Protein AF-A0A2V8D3F9-F1 (afdb_monomer)

Foldseek 3Di:
DDDDDDDDDDDDDPDLAQAEDEAEQCVDPVNVVVQQVQLPDPRYDYPAYEYQDDQVVDWDFDPVCVVRDTDTYGYD

Nearest PDB structures (foldseek):
  3dr3-assembly1_A  TM=8.823E-01  e=1.694E-03  Shigella flexneri
  2g17-assembly1_A  TM=8.805E-01  e=1.941E-03  Salmonella enterica subsp. enterica serovar Typhimurium str. LT2
  1arz-assembly1_C  TM=7.484E-01  e=3.147E-02  Escherichia coli K-12
  3ijp-assembly1_B  TM=7.086E-01  e=1.842E-01  Bartonella henselae
  6mtg-assembly1_B  TM=4.014E-01  e=4.455E-01  Escherichia coli K-12

Structure (m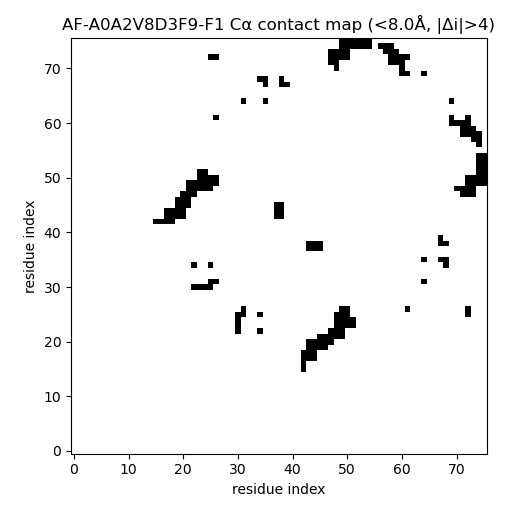mCIF, N/CA/C/O backbone):
data_AF-A0A2V8D3F9-F1
#
_entry.id   AF-A0A2V8D3F9-F1
#
loop_
_atom_site.group_PDB
_atom_site.id
_atom_site.type_symbol
_atom_site.label_atom_id
_atom_site.label_alt_id
_atom_site.label_comp_id
_atom_site.label_asym_id
_atom_site.label_entity_id
_atom_site.label_seq_id
_atom_site.pdbx_PDB_ins_code
_atom_site.Cartn_x
_atom_site.Cartn_y
_atom_site.Cartn_z
_atom_site.occupancy
_atom_site.B_iso_or_equiv
_atom_site.auth_seq_id
_atom_site.auth_comp_id
_atom_site.auth_asym_id
_atom_site.auth_atom_id
_atom_site.pdbx_PDB_model_num
ATOM 1 N N . MET A 1 1 ? -41.727 35.721 35.815 1.00 51.69 1 MET A N 1
ATOM 2 C CA . MET A 1 1 ? -41.657 34.256 35.637 1.00 51.69 1 MET A CA 1
ATOM 3 C C . MET A 1 1 ? -41.353 33.963 34.164 1.00 51.69 1 MET A C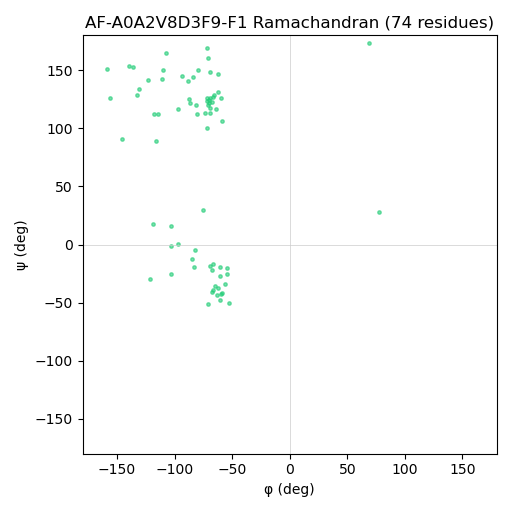 1
ATOM 5 O O . MET A 1 1 ? -42.284 33.861 33.383 1.00 51.69 1 MET A O 1
ATOM 9 N N . HIS A 1 2 ? -40.090 33.931 33.735 1.00 45.94 2 HIS A N 1
ATOM 10 C CA . HIS A 1 2 ? -39.731 33.481 32.379 1.00 45.94 2 HIS A CA 1
ATOM 11 C C . HIS A 1 2 ? -38.378 32.767 32.440 1.00 45.94 2 HIS A C 1
ATOM 13 O O . HIS A 1 2 ? -37.320 33.382 32.378 1.00 45.94 2 HIS A O 1
ATOM 19 N N . THR A 1 3 ? -38.437 31.451 32.641 1.00 64.12 3 THR A N 1
ATOM 20 C CA . THR A 1 3 ? -37.284 30.555 32.532 1.00 64.12 3 THR A CA 1
ATOM 21 C C . THR A 1 3 ? -37.068 30.262 31.054 1.00 64.12 3 THR A C 1
ATOM 23 O O . THR A 1 3 ? -37.893 29.597 30.431 1.00 64.12 3 THR A O 1
ATOM 26 N N . ALA A 1 4 ? -35.970 30.753 30.485 1.00 57.31 4 ALA A N 1
ATOM 27 C CA . ALA A 1 4 ? -35.499 30.297 29.184 1.00 57.31 4 ALA A CA 1
ATOM 28 C C . ALA A 1 4 ? -34.715 28.989 29.381 1.00 57.31 4 ALA A C 1
ATOM 30 O O . ALA A 1 4 ? -33.730 28.949 30.120 1.00 57.31 4 ALA A O 1
ATOM 31 N N . ALA A 1 5 ? -35.176 27.905 28.755 1.00 66.12 5 ALA A N 1
ATOM 32 C CA . ALA A 1 5 ? -34.507 26.610 28.792 1.00 66.12 5 ALA A CA 1
ATOM 33 C C . ALA A 1 5 ? -33.186 26.663 28.001 1.00 66.12 5 ALA A C 1
ATOM 35 O O . ALA A 1 5 ? -33.162 27.051 26.834 1.00 66.12 5 ALA A O 1
ATOM 36 N N . ARG A 1 6 ? -32.082 26.269 28.646 1.00 65.38 6 ARG A N 1
ATOM 37 C CA . ARG A 1 6 ? -30.745 26.178 28.042 1.00 65.38 6 ARG A CA 1
ATOM 38 C C . ARG A 1 6 ? -30.708 24.983 27.078 1.00 65.38 6 ARG A C 1
ATOM 40 O O . ARG A 1 6 ? -30.977 23.873 27.539 1.00 65.38 6 ARG A O 1
ATOM 47 N N . PRO A 1 7 ? -30.372 25.152 25.786 1.00 64.75 7 PRO A N 1
ATOM 48 C CA . PRO A 1 7 ? -30.275 24.014 24.880 1.00 64.75 7 PRO A CA 1
ATOM 49 C C . PRO A 1 7 ? -29.166 23.071 25.364 1.00 64.75 7 PRO A C 1
ATOM 51 O O . PRO A 1 7 ? -28.069 23.507 25.717 1.00 64.75 7 PRO A O 1
ATOM 54 N N . ALA A 1 8 ? -29.480 21.778 25.438 1.00 66.06 8 ALA A N 1
ATOM 55 C CA . ALA A 1 8 ? -28.528 20.746 25.817 1.00 66.06 8 ALA A CA 1
ATOM 56 C C . ALA A 1 8 ? -27.458 20.614 24.725 1.00 66.06 8 ALA A C 1
ATOM 58 O O . ALA A 1 8 ? -27.773 20.362 23.564 1.00 66.06 8 ALA A O 1
ATOM 59 N N . SER A 1 9 ? -26.192 20.794 25.099 1.00 65.06 9 SER A N 1
ATOM 60 C CA . SER A 1 9 ? -25.051 20.609 24.206 1.00 65.06 9 SER A CA 1
ATOM 61 C C . SER A 1 9 ? -24.955 19.144 23.777 1.00 65.06 9 SER A C 1
ATOM 63 O O . SER A 1 9 ? -24.728 18.264 24.608 1.00 65.06 9 SER A O 1
ATOM 65 N N . SER A 1 10 ? -25.108 18.871 22.484 1.00 74.75 10 SER A N 1
ATOM 66 C CA . SER A 1 10 ? -24.852 17.551 21.912 1.00 74.75 10 SER A CA 1
ATOM 67 C C . SER A 1 10 ? -23.344 17.306 21.853 1.00 74.75 10 SER A C 1
ATOM 69 O O . SER A 1 10 ? -22.634 17.970 21.096 1.00 74.75 10 SER A O 1
ATOM 71 N N . VAL A 1 11 ? -22.844 16.355 22.640 1.00 69.75 11 VAL A N 1
ATOM 72 C CA . VAL A 1 11 ? -21.473 15.854 22.484 1.00 69.75 11 VAL A CA 1
ATOM 73 C C . VAL A 1 11 ? -21.408 15.066 21.178 1.00 69.75 11 VAL A C 1
ATOM 75 O O . VAL A 1 11 ? -22.036 14.018 21.046 1.00 69.75 11 VAL A O 1
ATOM 78 N N . SER A 1 12 ? -20.655 15.578 20.203 1.00 70.94 12 SER A N 1
ATOM 79 C CA . SER A 1 12 ? -20.300 14.817 19.007 1.00 70.94 12 SER A CA 1
ATOM 80 C C . SER A 1 12 ? -19.332 13.715 19.417 1.00 70.94 12 SER A C 1
ATOM 82 O O . SER A 1 12 ? -18.239 13.998 19.907 1.00 70.94 12 SER A O 1
ATOM 84 N N . ALA A 1 13 ? -19.726 12.459 19.229 1.00 68.12 13 ALA A N 1
ATOM 85 C CA . ALA A 1 13 ? -18.828 11.336 19.436 1.00 68.12 13 ALA A CA 1
ATOM 86 C C . ALA A 1 13 ? -17.620 11.470 18.492 1.00 68.12 13 ALA A C 1
ATOM 88 O O . ALA A 1 13 ? -17.786 11.613 17.279 1.00 68.12 13 ALA A O 1
ATOM 89 N N . VAL A 1 14 ? -16.404 11.425 19.041 1.00 67.81 14 VAL A N 1
ATOM 90 C CA . VAL A 1 14 ? -15.196 11.210 18.239 1.00 67.81 14 VAL A CA 1
ATOM 91 C C . VAL A 1 14 ? -15.229 9.756 17.792 1.00 67.81 14 VAL A C 1
ATOM 93 O O . VAL A 1 14 ? -14.921 8.842 18.553 1.00 67.81 14 VAL A O 1
ATOM 96 N N . VAL A 1 15 ? -15.643 9.538 16.549 1.00 67.12 15 VAL A N 1
ATOM 97 C CA . VAL A 1 15 ? -15.308 8.302 15.843 1.00 67.12 15 VAL A CA 1
ATOM 98 C C . VAL A 1 15 ? -13.791 8.350 15.644 1.00 67.12 15 VAL A C 1
ATOM 100 O O . VAL A 1 15 ? -13.309 9.376 15.155 1.00 67.12 15 VAL A O 1
ATOM 103 N N . PRO A 1 16 ? -13.009 7.329 16.038 1.00 67.06 16 PRO A N 1
ATOM 104 C CA . PRO A 1 16 ? -11.581 7.326 15.749 1.00 67.06 16 PRO A CA 1
ATOM 105 C C . PRO A 1 16 ? -11.407 7.403 14.230 1.00 67.06 16 PRO A C 1
ATOM 107 O O . PRO A 1 16 ? -11.720 6.459 13.505 1.00 67.06 16 PRO A O 1
ATOM 110 N N . ALA A 1 17 ? -10.989 8.570 13.742 1.00 73.06 17 ALA A N 1
ATOM 111 C CA . ALA A 1 17 ? -10.856 8.815 12.319 1.00 73.06 17 ALA A CA 1
ATOM 112 C C . ALA A 1 17 ? -9.676 7.996 11.793 1.00 73.06 17 ALA A C 1
ATOM 114 O O . ALA A 1 17 ? -8.547 8.138 12.263 1.00 73.06 17 ALA A O 1
ATOM 115 N N . THR A 1 18 ? -9.936 7.125 10.824 1.00 88.38 18 THR A N 1
ATOM 116 C CA . THR A 1 18 ? -8.885 6.374 10.140 1.00 88.38 18 THR A CA 1
ATOM 117 C C . THR A 1 18 ? -8.067 7.320 9.268 1.00 88.38 18 THR A C 1
ATOM 119 O O . THR A 1 18 ? -8.615 7.988 8.385 1.00 88.38 18 THR A O 1
ATOM 122 N N . THR A 1 19 ? -6.753 7.360 9.475 1.00 95.19 19 THR A N 1
ATOM 123 C CA . THR A 1 19 ? -5.849 8.173 8.657 1.00 95.19 19 THR A CA 1
ATOM 124 C C . THR A 1 19 ? -5.710 7.552 7.271 1.00 95.19 19 THR A C 1
ATOM 126 O O . THR A 1 19 ? -5.358 6.379 7.130 1.00 95.19 19 TH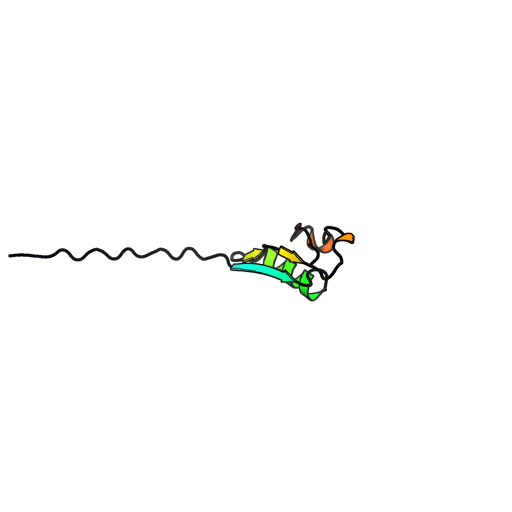R A O 1
ATOM 129 N N . ARG A 1 20 ? -5.970 8.347 6.230 1.00 96.12 20 ARG A N 1
ATOM 130 C CA . ARG A 1 20 ? -5.815 7.938 4.829 1.00 96.12 20 ARG A CA 1
ATOM 131 C C . ARG A 1 20 ? -4.385 8.207 4.378 1.00 96.12 20 ARG A C 1
ATOM 133 O O . ARG A 1 20 ? -3.912 9.332 4.514 1.00 96.12 20 ARG A O 1
ATOM 140 N N . VAL A 1 21 ? -3.705 7.188 3.858 1.00 97.50 21 VAL A N 1
ATOM 141 C CA . VAL A 1 21 ? -2.278 7.268 3.515 1.00 97.50 21 VAL A CA 1
ATOM 14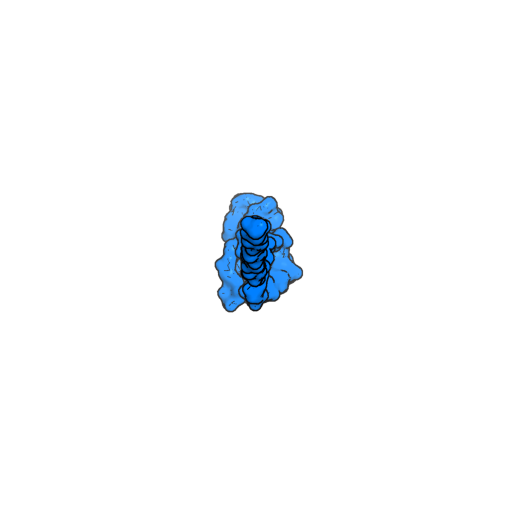2 C C . VAL A 1 21 ? -2.031 6.755 2.101 1.00 97.50 21 VAL A C 1
ATOM 144 O O . VAL A 1 21 ? -2.492 5.674 1.736 1.00 97.50 21 VAL A O 1
ATOM 147 N N . ALA A 1 22 ? -1.244 7.508 1.334 1.00 96.62 22 ALA A N 1
ATOM 148 C CA . ALA A 1 22 ? -0.664 7.075 0.069 1.00 96.62 22 ALA A CA 1
ATOM 149 C C . ALA A 1 22 ? 0.857 6.918 0.215 1.00 96.62 22 ALA A C 1
ATOM 151 O O . ALA A 1 22 ? 1.497 7.718 0.899 1.00 96.62 22 ALA A O 1
ATOM 152 N N . VAL A 1 23 ? 1.439 5.904 -0.431 1.00 96.56 23 VAL A N 1
ATOM 153 C CA . VAL A 1 23 ? 2.886 5.638 -0.391 1.00 96.56 23 VAL A CA 1
ATOM 154 C C . VAL A 1 23 ? 3.488 5.838 -1.777 1.00 96.56 23 VAL A C 1
ATOM 156 O O . VAL A 1 23 ? 3.236 5.042 -2.676 1.00 96.56 23 VAL A O 1
ATOM 159 N N . ALA A 1 24 ? 4.321 6.864 -1.945 1.00 95.56 24 ALA A N 1
ATOM 160 C CA . ALA A 1 24 ? 5.173 7.024 -3.123 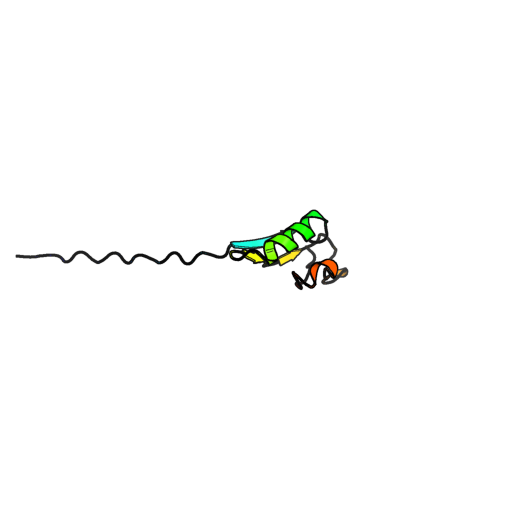1.00 95.56 24 ALA A CA 1
ATOM 161 C C . ALA A 1 24 ? 6.514 6.302 -2.913 1.00 95.56 24 ALA A C 1
ATOM 163 O O . ALA A 1 24 ? 7.066 6.309 -1.813 1.00 95.56 24 ALA A O 1
ATOM 164 N N . GLY A 1 25 ? 7.041 5.658 -3.956 1.00 95.00 25 GLY A N 1
ATOM 165 C CA . GLY A 1 25 ? 8.250 4.832 -3.846 1.00 95.00 25 GLY A CA 1
ATOM 166 C C . GLY A 1 25 ? 7.993 3.458 -3.215 1.00 95.00 25 GLY A C 1
ATOM 167 O O . GLY A 1 25 ? 8.888 2.868 -2.609 1.00 95.00 25 GLY A O 1
ATOM 168 N N . ALA A 1 26 ? 6.778 2.928 -3.371 1.00 96.12 26 ALA A N 1
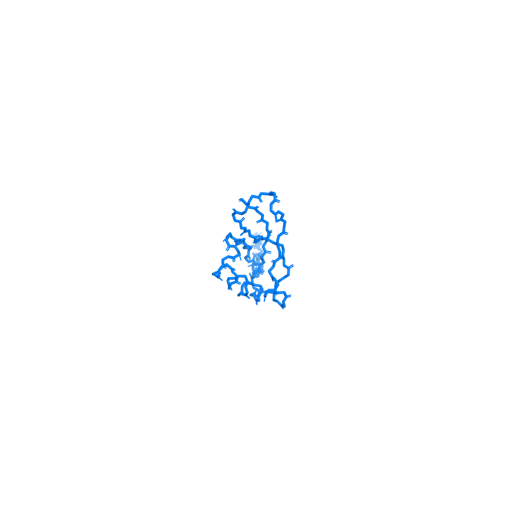ATOM 169 C CA . ALA A 1 26 ? 6.316 1.684 -2.760 1.00 96.12 26 ALA A CA 1
ATOM 170 C C . ALA A 1 26 ? 7.125 0.433 -3.160 1.00 96.12 26 ALA A C 1
ATOM 172 O O . ALA A 1 26 ? 7.092 -0.572 -2.456 1.00 96.12 26 ALA A O 1
ATOM 173 N N . THR A 1 27 ? 7.875 0.479 -4.265 1.00 93.81 27 THR A N 1
ATOM 174 C CA . THR A 1 27 ? 8.724 -0.636 -4.718 1.00 93.81 27 THR A CA 1
ATOM 175 C C . THR A 1 27 ? 10.093 -0.685 -4.044 1.00 93.81 27 THR A C 1
ATOM 177 O O . THR A 1 27 ? 10.728 -1.738 -4.073 1.00 93.81 27 THR A O 1
ATOM 180 N N . GLY A 1 28 ? 10.566 0.418 -3.453 1.00 93.75 28 GLY A N 1
ATOM 181 C CA . GLY A 1 28 ? 11.832 0.440 -2.717 1.00 93.75 28 GLY A CA 1
ATOM 182 C C . GLY A 1 28 ? 11.733 -0.317 -1.391 1.00 93.75 28 GLY A C 1
ATOM 183 O O . GLY A 1 28 ? 10.637 -0.507 -0.872 1.00 93.75 28 GLY A O 1
ATOM 184 N N . TYR A 1 29 ? 12.867 -0.713 -0.808 1.00 95.81 29 TYR A N 1
ATOM 185 C CA . TYR A 1 29 ? 12.891 -1.477 0.450 1.00 95.81 29 TYR A CA 1
ATOM 186 C C . TYR A 1 29 ? 12.088 -0.806 1.568 1.00 95.81 29 TYR A C 1
ATOM 188 O O . TYR A 1 29 ? 11.200 -1.421 2.151 1.00 95.81 29 TYR A O 1
ATOM 196 N N . THR A 1 30 ? 12.329 0.484 1.807 1.00 96.75 30 THR A N 1
ATOM 197 C CA . THR A 1 30 ? 11.581 1.251 2.809 1.00 96.75 30 THR A CA 1
ATOM 198 C C . THR A 1 30 ? 10.095 1.341 2.470 1.00 96.75 30 THR A C 1
ATOM 200 O O . THR A 1 30 ? 9.263 1.248 3.364 1.00 96.75 30 THR A O 1
ATOM 203 N N . GLY A 1 31 ? 9.745 1.481 1.188 1.00 96.44 31 GLY A N 1
ATOM 204 C CA . GLY A 1 31 ? 8.353 1.522 0.737 1.00 96.44 31 GLY A CA 1
ATOM 205 C C . GLY A 1 31 ? 7.614 0.216 1.024 1.00 96.44 31 GLY A C 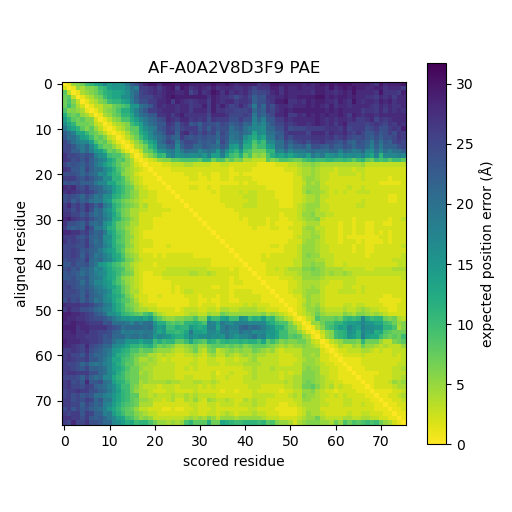1
ATOM 206 O O . GLY A 1 31 ? 6.504 0.243 1.551 1.00 96.44 31 GLY A O 1
ATOM 207 N N . GLN A 1 32 ? 8.250 -0.927 0.762 1.00 96.75 32 GLN A N 1
ATOM 208 C CA . GLN A 1 32 ? 7.665 -2.240 1.041 1.00 96.75 32 GLN A CA 1
ATOM 209 C C . GLN A 1 32 ? 7.509 -2.495 2.545 1.00 96.75 32 GLN A C 1
ATOM 211 O O . GLN A 1 32 ? 6.466 -2.986 2.979 1.00 96.75 32 GLN A O 1
ATOM 216 N N . GLU A 1 33 ? 8.498 -2.111 3.353 1.00 98.00 33 GLU A N 1
ATOM 217 C CA . GLU A 1 33 ? 8.403 -2.229 4.811 1.00 98.00 33 GLU A CA 1
ATOM 218 C C . GLU A 1 33 ? 7.337 -1.299 5.391 1.00 98.00 33 GLU A C 1
ATOM 220 O O . GLU A 1 33 ? 6.563 -1.705 6.260 1.00 98.00 33 GLU A O 1
ATOM 225 N N . LEU A 1 34 ? 7.222 -0.082 4.859 1.00 97.94 34 LEU A N 1
ATOM 226 C CA . LEU A 1 34 ? 6.148 0.828 5.224 1.00 97.94 34 LEU A CA 1
ATOM 227 C C . LEU A 1 34 ? 4.781 0.222 4.878 1.00 97.94 34 LEU A C 1
ATOM 229 O O . LEU A 1 34 ? 3.910 0.176 5.742 1.00 97.94 34 LEU A O 1
ATOM 233 N N . LEU A 1 35 ? 4.595 -0.326 3.673 1.00 97.44 35 LEU A N 1
ATOM 234 C CA . LEU A 1 35 ? 3.356 -1.020 3.305 1.00 97.44 35 LEU A CA 1
ATOM 235 C C . LEU A 1 35 ? 3.054 -2.203 4.233 1.00 97.44 35 LEU A C 1
ATOM 237 O O . LEU A 1 35 ? 1.906 -2.369 4.651 1.00 97.44 35 LEU A O 1
ATOM 241 N N . ARG A 1 36 ? 4.066 -2.996 4.606 1.00 97.00 36 ARG A N 1
ATOM 242 C CA . ARG A 1 36 ? 3.923 -4.121 5.544 1.00 97.00 36 ARG A CA 1
ATOM 243 C C . ARG A 1 36 ? 3.419 -3.666 6.915 1.00 97.00 36 ARG A C 1
ATOM 245 O O . ARG A 1 36 ? 2.566 -4.339 7.496 1.00 97.00 36 ARG A O 1
ATOM 252 N N . LEU A 1 37 ? 3.941 -2.551 7.426 1.00 97.50 37 LEU A N 1
ATOM 253 C CA . LEU A 1 37 ? 3.526 -1.975 8.707 1.00 97.50 37 LEU A CA 1
ATOM 254 C C . LEU A 1 37 ? 2.118 -1.370 8.618 1.00 97.50 37 LEU A C 1
ATOM 256 O O . LEU A 1 37 ? 1.250 -1.716 9.419 1.00 97.50 37 LEU A O 1
ATOM 260 N N . LEU A 1 38 ? 1.872 -0.516 7.620 1.00 97.06 38 LEU A N 1
ATOM 261 C CA . LEU A 1 38 ? 0.607 0.208 7.464 1.00 97.06 38 LEU A CA 1
ATOM 262 C C . LEU A 1 38 ? -0.578 -0.725 7.185 1.00 97.06 38 LEU A C 1
ATOM 264 O O . LEU A 1 38 ? -1.660 -0.493 7.712 1.00 97.06 38 LEU A O 1
ATOM 268 N N . SER A 1 39 ? -0.378 -1.810 6.432 1.00 96.25 39 SER A N 1
ATOM 269 C CA . SER A 1 39 ? -1.456 -2.763 6.099 1.00 96.25 39 SER A CA 1
ATOM 270 C C . SER A 1 39 ? -1.985 -3.541 7.305 1.00 96.25 39 SER A C 1
ATOM 272 O O . SER A 1 39 ? -3.060 -4.129 7.240 1.00 96.25 39 SER A O 1
ATOM 274 N N . ARG A 1 40 ? -1.235 -3.560 8.411 1.00 95.19 40 ARG A N 1
ATOM 275 C CA . ARG A 1 40 ? -1.636 -4.196 9.674 1.00 95.19 40 ARG A CA 1
ATOM 276 C C . ARG A 1 40 ? -2.095 -3.182 10.721 1.00 95.19 40 ARG A C 1
ATOM 278 O O . ARG A 1 40 ? -2.437 -3.577 11.833 1.00 95.19 40 ARG A O 1
ATOM 285 N N . HIS A 1 41 ? -2.060 -1.888 10.405 1.00 95.38 41 HIS A N 1
ATOM 286 C CA . HIS A 1 41 ? -2.325 -0.842 11.377 1.00 95.38 41 HIS A CA 1
ATOM 287 C C . HIS A 1 41 ? -3.834 -0.554 11.472 1.00 95.38 41 HIS A C 1
ATOM 289 O O . HIS A 1 41 ? -4.440 -0.152 10.479 1.00 95.38 41 HIS A O 1
ATOM 295 N N . PRO A 1 42 ? -4.456 -0.686 12.658 1.00 92.94 42 PRO A N 1
ATOM 296 C CA . PRO A 1 42 ? -5.916 -0.661 12.798 1.00 92.94 42 PRO A CA 1
ATOM 297 C C . PRO A 1 42 ? -6.556 0.702 12.502 1.00 92.94 42 PRO A C 1
ATOM 299 O O . PRO A 1 42 ? -7.738 0.768 12.187 1.00 92.94 42 PRO A O 1
ATOM 302 N N . ALA A 1 43 ? -5.792 1.792 12.599 1.00 94.31 43 ALA A N 1
ATOM 303 C CA . ALA A 1 43 ? -6.293 3.150 12.377 1.00 94.31 43 ALA A CA 1
ATOM 304 C C . ALA A 1 43 ? -5.891 3.744 11.015 1.00 94.31 43 ALA A C 1
ATOM 306 O O . ALA A 1 43 ? -5.931 4.962 10.851 1.00 94.31 43 ALA A O 1
ATOM 307 N N . ILE A 1 44 ? -5.440 2.926 10.056 1.00 95.75 44 ILE A N 1
ATOM 308 C CA . ILE A 1 44 ? -4.963 3.415 8.755 1.00 95.75 44 ILE A CA 1
ATOM 309 C C . ILE A 1 44 ? -5.735 2.771 7.614 1.00 95.75 44 ILE A C 1
ATOM 311 O O . ILE A 1 44 ? -6.038 1.582 7.617 1.00 95.75 44 ILE A O 1
ATOM 315 N N . THR A 1 45 ? -6.012 3.584 6.602 1.00 95.12 45 THR A N 1
ATOM 316 C CA . THR A 1 45 ? -6.513 3.134 5.308 1.00 95.12 45 THR A CA 1
ATOM 317 C C . THR A 1 45 ? -5.489 3.502 4.244 1.00 95.12 45 THR A C 1
ATOM 319 O O . THR A 1 45 ? -5.277 4.682 3.959 1.00 95.12 45 THR A O 1
ATOM 322 N N . LEU A 1 46 ? -4.849 2.493 3.653 1.00 95.75 46 LEU A N 1
ATOM 323 C CA . LEU A 1 46 ? -3.997 2.682 2.480 1.00 95.75 46 LEU A CA 1
ATOM 324 C C . LEU A 1 46 ? -4.876 2.998 1.271 1.00 95.75 46 LEU A C 1
ATOM 326 O O . LEU A 1 46 ? -5.732 2.200 0.899 1.00 95.75 46 LEU A O 1
ATOM 330 N N . THR A 1 47 ? -4.672 4.167 0.672 1.00 95.94 47 THR A N 1
ATOM 331 C CA . THR A 1 47 ? -5.470 4.636 -0.469 1.00 95.94 47 THR A CA 1
ATOM 332 C C . THR A 1 47 ? -4.749 4.498 -1.798 1.00 95.94 47 THR A C 1
ATOM 334 O O . THR A 1 47 ? -5.414 4.425 -2.822 1.00 95.94 47 THR A O 1
ATOM 337 N N . ALA A 1 48 ? -3.415 4.486 -1.791 1.00 95.56 48 ALA A N 1
ATOM 338 C CA . ALA A 1 48 ? -2.603 4.291 -2.986 1.00 95.56 48 ALA A CA 1
ATOM 339 C C . ALA A 1 48 ? -1.194 3.814 -2.617 1.00 95.56 48 ALA A C 1
ATOM 341 O O . ALA A 1 48 ? -0.652 4.166 -1.564 1.00 95.56 48 ALA A O 1
ATOM 342 N N . ALA A 1 49 ? -0.583 3.056 -3.517 1.00 96.50 49 ALA A N 1
ATOM 343 C CA . ALA A 1 49 ? 0.829 2.718 -3.481 1.00 96.50 49 ALA A CA 1
ATOM 344 C C . ALA A 1 49 ? 1.389 2.950 -4.884 1.00 96.50 49 ALA A C 1
ATOM 346 O O . ALA A 1 49 ? 0.803 2.495 -5.862 1.00 96.50 49 ALA A O 1
ATOM 347 N N . MET A 1 50 ? 2.482 3.700 -4.992 1.00 95.31 50 MET A N 1
ATOM 348 C CA . MET A 1 50 ? 2.943 4.241 -6.266 1.00 95.31 50 MET A CA 1
ATOM 349 C C . MET A 1 50 ? 4.453 4.088 -6.453 1.00 95.31 50 MET A C 1
ATOM 351 O O . MET A 1 50 ? 5.214 4.061 -5.480 1.00 95.31 50 MET A O 1
ATOM 355 N N . SER A 1 51 ? 4.910 4.012 -7.701 1.00 93.06 51 SER A N 1
ATOM 356 C CA . SER A 1 51 ? 6.335 3.983 -8.062 1.00 93.06 51 SER A CA 1
ATOM 357 C C . SER A 1 51 ? 6.613 4.832 -9.304 1.00 93.06 51 SER A C 1
ATOM 359 O O . SER A 1 51 ? 5.729 4.998 -10.136 1.00 93.06 51 SER A O 1
ATOM 361 N N . SER A 1 52 ? 7.837 5.351 -9.443 1.00 88.69 52 SER A N 1
ATOM 362 C CA . SER A 1 52 ? 8.243 6.324 -10.475 1.00 88.69 52 SER A CA 1
ATOM 363 C C . SER A 1 52 ? 8.420 5.708 -11.875 1.00 88.69 52 SER A C 1
ATOM 365 O O . SER A 1 52 ? 9.289 6.114 -12.645 1.00 88.69 52 SER A O 1
ATOM 367 N N . GLY A 1 53 ? 7.672 4.649 -12.181 1.00 78.12 53 GLY A N 1
ATOM 368 C CA . GLY A 1 53 ? 7.689 3.992 -13.481 1.00 78.12 53 GLY A CA 1
ATOM 369 C C . GLY A 1 53 ? 6.855 4.760 -14.500 1.00 78.12 53 GLY A C 1
ATOM 370 O O . GLY A 1 53 ? 5.856 5.383 -14.158 1.00 78.12 53 GLY A O 1
ATOM 371 N N . SER A 1 54 ? 7.230 4.675 -15.776 1.00 61.81 54 SER A N 1
ATOM 372 C CA . SER A 1 54 ? 6.391 5.211 -16.850 1.00 61.81 54 SER A CA 1
ATOM 373 C C . SER A 1 54 ? 5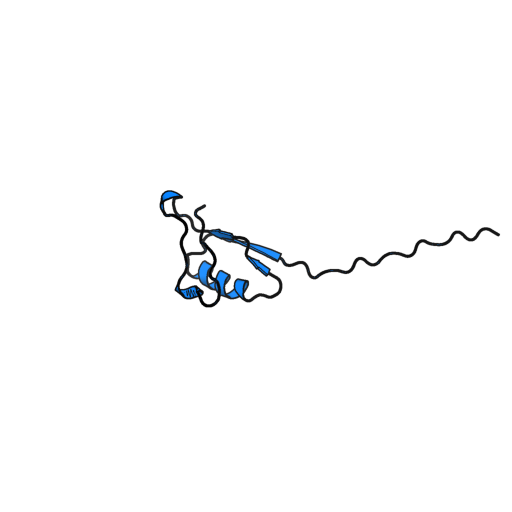.046 4.476 -16.884 1.00 61.81 54 SER A C 1
ATOM 375 O O . SER A 1 54 ? 5.001 3.267 -16.645 1.00 61.81 54 SER A O 1
ATOM 377 N N . SER A 1 55 ? 3.959 5.167 -17.246 1.00 62.06 55 SER A N 1
ATOM 378 C CA . SER A 1 55 ? 2.619 4.561 -17.384 1.00 62.06 55 SER A CA 1
ATOM 379 C C . SER A 1 55 ? 2.582 3.350 -18.333 1.00 62.06 55 SER A C 1
ATOM 381 O O . SER A 1 55 ? 1.701 2.502 -18.218 1.00 62.06 55 SER A O 1
ATOM 383 N N . SER A 1 56 ? 3.570 3.215 -19.225 1.00 62.44 56 SER A N 1
ATOM 384 C CA . SER A 1 56 ? 3.753 2.046 -20.096 1.00 62.44 56 SER A CA 1
ATOM 385 C C . SER A 1 56 ? 4.168 0.764 -19.363 1.00 62.44 56 SER A C 1
ATOM 387 O O . SER A 1 56 ? 4.021 -0.323 -19.914 1.00 62.44 56 SER A O 1
ATOM 389 N N . SER A 1 57 ? 4.680 0.869 -18.132 1.00 64.50 57 SER A N 1
ATOM 390 C CA . SER A 1 57 ? 5.142 -0.273 -17.327 1.00 64.50 57 SER A CA 1
ATOM 391 C C . SER A 1 57 ? 4.006 -1.002 -16.597 1.00 64.50 57 SER A C 1
ATOM 393 O O . SER A 1 57 ? 4.245 -2.055 -16.006 1.00 64.50 57 SER A O 1
ATOM 395 N N . GLY A 1 58 ? 2.777 -0.477 -16.684 1.00 74.69 58 GLY A N 1
ATOM 396 C CA . GLY A 1 58 ? 1.565 -1.102 -16.165 1.00 74.69 58 GLY A CA 1
ATOM 397 C C . GLY A 1 58 ? 1.486 -1.168 -14.638 1.00 74.69 58 GLY A C 1
ATOM 398 O O . GLY A 1 58 ? 2.424 -0.842 -13.910 1.00 74.69 58 GLY A O 1
ATOM 399 N N . VAL A 1 59 ? 0.325 -1.605 -14.152 1.00 82.19 59 VAL A N 1
ATOM 400 C CA . VAL A 1 59 ? 0.098 -1.882 -12.731 1.00 82.19 59 VAL A CA 1
ATOM 401 C C . VAL A 1 59 ? 0.970 -3.061 -12.292 1.00 82.19 59 VAL A C 1
ATOM 403 O O . VAL A 1 59 ? 0.937 -4.130 -12.905 1.00 82.19 59 VAL A O 1
ATOM 406 N N . ARG A 1 60 ? 1.731 -2.887 -11.205 1.00 87.75 60 ARG A N 1
ATOM 407 C CA . ARG A 1 60 ? 2.620 -3.922 -10.646 1.00 87.75 60 ARG A CA 1
ATOM 408 C C . ARG A 1 60 ? 2.097 -4.440 -9.305 1.00 87.75 60 ARG A C 1
ATOM 410 O O . ARG A 1 60 ? 1.489 -3.703 -8.542 1.00 87.75 60 ARG A O 1
ATOM 417 N N . THR A 1 61 ? 2.381 -5.700 -8.984 1.00 91.31 61 THR A N 1
ATOM 418 C CA . THR A 1 61 ? 2.147 -6.276 -7.649 1.00 91.31 61 THR A CA 1
ATOM 419 C C . THR A 1 61 ? 3.462 -6.489 -6.893 1.00 91.31 61 THR A C 1
ATOM 421 O O . THR A 1 61 ? 4.549 -6.474 -7.480 1.00 91.31 61 THR A O 1
ATOM 424 N N . LEU A 1 62 ? 3.368 -6.708 -5.577 1.00 91.12 62 LEU A N 1
ATOM 425 C CA . LEU A 1 62 ? 4.496 -7.064 -4.710 1.00 91.12 62 LEU A CA 1
ATOM 426 C C . LEU A 1 62 ? 4.289 -8.475 -4.130 1.00 91.12 62 LEU A C 1
ATOM 428 O O . LEU A 1 62 ? 3.726 -8.606 -3.044 1.00 91.12 62 LEU A O 1
ATOM 432 N N . PRO A 1 63 ? 4.749 -9.547 -4.812 1.00 91.75 63 PRO A N 1
ATOM 433 C CA . PRO A 1 63 ? 4.533 -10.927 -4.361 1.00 91.75 63 PRO A CA 1
ATOM 434 C C . PRO A 1 63 ? 5.051 -11.205 -2.944 1.00 91.75 63 PRO A C 1
ATOM 436 O O . PRO A 1 63 ? 4.427 -11.952 -2.195 1.00 91.75 63 PRO A O 1
ATOM 439 N N . ALA A 1 64 ? 6.149 -10.555 -2.545 1.00 92.19 64 ALA A N 1
ATOM 440 C CA . ALA A 1 64 ? 6.706 -10.656 -1.194 1.00 92.19 64 ALA A CA 1
ATOM 441 C C . ALA A 1 64 ? 5.730 -10.179 -0.102 1.00 92.19 64 ALA A C 1
ATOM 443 O O . ALA A 1 64 ? 5.782 -10.659 1.030 1.00 92.19 64 ALA A O 1
ATOM 444 N N . LEU A 1 65 ? 4.809 -9.273 -0.444 1.00 94.31 65 LEU A N 1
ATOM 445 C CA . LEU A 1 65 ? 3.785 -8.761 0.458 1.00 94.31 65 LEU A CA 1
ATOM 446 C C . LEU A 1 65 ? 2.438 -9.471 0.308 1.00 94.31 65 LEU A C 1
ATOM 448 O O . LEU A 1 65 ? 1.539 -9.159 1.074 1.00 94.31 65 LEU A O 1
ATOM 452 N N . ALA A 1 66 ? 2.277 -10.462 -0.575 1.00 93.44 66 ALA A N 1
ATOM 453 C CA . ALA A 1 66 ? 0.964 -11.025 -0.920 1.00 93.44 66 ALA A CA 1
ATOM 454 C C . ALA A 1 66 ? 0.129 -11.531 0.278 1.00 93.44 66 ALA A C 1
ATOM 456 O O . ALA A 1 66 ? -1.096 -11.566 0.206 1.00 93.44 66 ALA A O 1
ATOM 457 N N . ARG A 1 67 ? 0.773 -11.908 1.393 1.00 95.12 67 ARG A N 1
ATOM 458 C CA . ARG A 1 67 ? 0.097 -12.336 2.636 1.00 95.12 67 ARG A CA 1
ATOM 459 C C . ARG A 1 67 ? -0.318 -11.196 3.571 1.00 95.12 67 ARG A C 1
ATOM 461 O O . ARG A 1 67 ? -1.019 -11.444 4.544 1.00 95.12 67 ARG A O 1
ATOM 468 N N . VAL A 1 68 ? 0.171 -9.983 3.342 1.00 94.62 68 VAL A N 1
ATOM 469 C CA . VAL A 1 68 ? -0.062 -8.807 4.198 1.00 94.62 68 VAL A CA 1
ATOM 470 C C . VAL A 1 68 ? -0.715 -7.652 3.454 1.00 94.62 68 VAL A C 1
ATOM 472 O O . VAL A 1 68 ? -1.437 -6.879 4.069 1.00 94.62 68 VAL A O 1
ATOM 475 N N . TRP A 1 69 ? -0.467 -7.540 2.153 1.00 95.06 69 TRP A N 1
ATOM 476 C CA . TRP A 1 69 ? -0.995 -6.510 1.278 1.00 95.06 69 TRP A CA 1
ATOM 477 C C . TRP A 1 69 ? -1.002 -7.020 -0.165 1.00 95.06 69 TRP A C 1
ATOM 479 O O . TRP A 1 69 ? 0.018 -7.469 -0.686 1.00 95.06 69 TR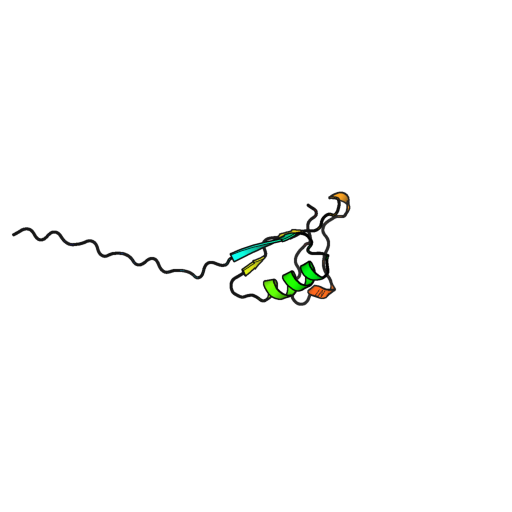P A O 1
ATOM 489 N N . ASN A 1 70 ? -2.159 -6.948 -0.814 1.00 93.81 70 ASN A N 1
ATOM 490 C CA . ASN A 1 70 ? -2.399 -7.450 -2.170 1.00 93.81 70 ASN A CA 1
ATOM 491 C C . ASN A 1 70 ? -2.817 -6.337 -3.147 1.00 93.81 70 ASN A C 1
ATOM 493 O O . ASN A 1 70 ? -3.390 -6.625 -4.195 1.00 93.81 70 ASN A O 1
ATOM 497 N N . GLY A 1 71 ? -2.561 -5.075 -2.792 1.00 92.19 71 GLY A N 1
ATOM 498 C CA . GLY A 1 71 ? -2.915 -3.932 -3.622 1.00 92.19 71 GLY A CA 1
ATOM 499 C C . GLY A 1 71 ? -2.041 -3.784 -4.871 1.00 92.19 71 GLY A C 1
ATOM 500 O O . GLY A 1 71 ? -1.007 -4.435 -5.045 1.00 92.19 71 GLY A O 1
ATOM 501 N N . ALA A 1 72 ? -2.494 -2.895 -5.746 1.00 93.56 72 ALA A N 1
ATOM 502 C CA . ALA A 1 72 ? -1.805 -2.496 -6.960 1.00 93.56 72 ALA A CA 1
ATOM 503 C C . ALA A 1 72 ? -0.772 -1.396 -6.675 1.00 93.56 72 ALA A C 1
ATOM 505 O O . ALA A 1 72 ? -1.000 -0.515 -5.846 1.00 93.56 72 ALA A O 1
ATOM 506 N N . ILE A 1 73 ? 0.351 -1.448 -7.388 1.00 94.00 73 ILE A N 1
ATOM 507 C CA . ILE A 1 73 ? 1.313 -0.354 -7.493 1.00 94.00 73 ILE A CA 1
ATOM 508 C C . ILE A 1 73 ? 1.013 0.405 -8.780 1.00 94.00 73 ILE A C 1
ATOM 510 O O . ILE A 1 73 ? 1.153 -0.154 -9.873 1.00 94.00 73 ILE A O 1
ATOM 514 N N . GLU A 1 74 ? 0.628 1.666 -8.637 1.00 92.81 74 GLU A N 1
ATOM 515 C CA . GLU A 1 74 ? 0.330 2.562 -9.752 1.00 92.81 74 GLU A CA 1
ATOM 516 C C . GLU A 1 74 ? 1.570 3.392 -10.148 1.00 92.81 74 GLU A C 1
ATOM 518 O O . GLU A 1 74 ? 2.389 3.748 -9.293 1.00 92.81 74 GLU A O 1
ATOM 523 N N . PRO A 1 75 ? 1.766 3.684 -11.441 1.00 89.94 75 PRO A N 1
ATOM 524 C CA . PRO A 1 75 ? 2.770 4.651 -11.879 1.00 89.94 75 PRO A CA 1
ATOM 525 C C . PRO A 1 75 ? 2.371 6.082 -11.469 1.00 89.94 75 PRO A C 1
ATOM 527 O O . PRO A 1 75 ? 1.178 6.388 -11.432 1.00 89.94 75 PRO A O 1
ATOM 530 N N . PHE A 1 76 ? 3.352 6.952 -11.195 1.00 82.31 76 PHE A N 1
ATOM 531 C CA . PHE A 1 76 ? 3.143 8.385 -10.927 1.00 82.31 76 PHE A CA 1
ATOM 532 C C . PHE A 1 76 ? 4.152 9.272 -11.660 1.00 82.31 76 PHE A C 1
ATOM 534 O O . PHE A 1 76 ? 5.271 8.782 -11.943 1.00 82.31 76 PHE A O 1
#

pLDDT: mean 85.49, std 13.94, range [45.94, 98.0]

Secondary structure (DSSP, 8-state):
---PPPPPP-------PPEEEEEETTTSHHHHHHHHHHTT-TTEEEEEEEES--GGG--B--GGGTTT--PPBEE-

Radius of gyration: 21.42 Å; Cα contacts (8 Å, |Δi|>4): 103; chains: 1; bounding box: 54×47×56 Å

Solvent-accessible surface area (backbone atoms only — not comparable to full-atom values): 4856 Å² total; per-residue (Å²): 143,80,85,79,82,78,81,80,82,79,80,78,79,82,69,86,73,58,47,78,42,68,38,75,46,32,82,42,73,68,29,44,52,48,50,58,53,49,61,72,37,92,56,47,41,81,76,48,33,22,30,86,44,60,77,89,72,52,78,41,74,53,76,93,36,52,92,61,48,78,64,63,30,39,54,99

Sequence (76 aa):
MHTAARPASSVSAVVPATTRVAVAGATGYTGQELLRLLSRHPAITLTAAMSSGSSSSGVRTLPALARVWNGAIEPF

Mean predicted aligned error: 9.88 Å